Protein AF-A0A929QU80-F1 (afdb_monomer)

Solvent-accessible surface area (backbone atoms only — not comparable to full-atom values): 7465 Å² total; per-residue (Å²): 108,74,66,62,62,26,61,39,68,36,79,44,78,46,75,40,58,50,96,89,65,49,77,76,46,76,48,79,44,72,73,42,51,52,37,76,62,44,70,45,75,68,34,38,50,48,52,51,48,55,52,48,42,39,51,47,20,51,74,72,36,37,76,87,54,42,46,44,62,89,87,29,59,58,17,61,41,71,70,64,92,54,76,85,54,51,44,80,41,74,70,71,48,77,40,57,42,66,39,83,41,72,28,68,73,51,57,50,54,54,52,53,52,53,54,53,51,56,50,52,60,52,56,63,66,73,76,116

Organism: Abiotrophia defectiva (NCBI:txid46125)

pLDDT: mean 85.69, std 11.34, range [44.47, 97.25]

Secondary structure (DSSP, 8-state):
-HHHHHSS-EEEEEEEE-TTS-EEEEEEEEEE--GGGGSSHHHHHHHHHHHHHHHHHHHHT-GGGS--TTT-SEEEEES-SSTTSEEE-TTS-EEE-EEEEE-HHHHHHHHHHHHHHHHHHHHHHT--

Mean predicted aligned error: 6.87 Å

Structure (mmCIF, N/CA/C/O backbone):
data_AF-A0A929QU80-F1
#
_entry.id   AF-A0A929QU80-F1
#
loop_
_atom_site.group_PDB
_atom_site.id
_atom_site.type_symbol
_atom_site.label_atom_id
_atom_site.label_alt_id
_atom_site.label_comp_id
_atom_site.label_asym_id
_atom_site.label_entity_id
_atom_site.label_seq_id
_atom_site.pdbx_PDB_ins_code
_atom_site.Cartn_x
_atom_site.Cartn_y
_atom_site.Cartn_z
_atom_site.occupancy
_atom_site.B_iso_or_equiv
_atom_site.auth_seq_id
_atom_site.auth_comp_id
_atom_site.auth_asym_id
_atom_site.auth_atom_id
_atom_site.pdbx_PDB_model_num
ATOM 1 N N . THR A 1 1 ? 3.295 12.313 -5.618 1.00 75.00 1 THR A N 1
ATOM 2 C CA . THR A 1 1 ? 4.415 11.503 -5.096 1.00 75.00 1 THR A CA 1
ATOM 3 C C . THR A 1 1 ? 3.869 10.547 -4.053 1.00 75.00 1 THR A C 1
ATOM 5 O O . THR A 1 1 ? 2.758 10.783 -3.584 1.00 75.00 1 THR A O 1
ATOM 8 N N . LEU A 1 2 ? 4.599 9.479 -3.714 1.00 85.31 2 LEU A N 1
ATOM 9 C CA . LEU A 1 2 ? 4.180 8.503 -2.696 1.00 85.31 2 LEU A CA 1
ATOM 10 C C . LEU A 1 2 ? 3.836 9.191 -1.362 1.00 85.31 2 LEU A C 1
ATOM 12 O O . LEU A 1 2 ? 2.742 8.993 -0.847 1.00 85.31 2 LEU A O 1
ATOM 16 N N . LYS A 1 3 ? 4.692 10.113 -0.904 1.00 84.62 3 LYS A N 1
ATOM 17 C CA . LYS A 1 3 ? 4.473 10.934 0.297 1.00 84.62 3 LYS A CA 1
ATOM 18 C C . LYS A 1 3 ? 3.117 11.656 0.321 1.00 84.62 3 LYS A C 1
ATOM 20 O O . LYS A 1 3 ? 2.332 11.454 1.238 1.00 84.62 3 LYS A O 1
ATOM 25 N N . LYS A 1 4 ? 2.767 12.381 -0.750 1.00 86.69 4 LYS A N 1
ATOM 26 C CA . LYS A 1 4 ? 1.466 13.076 -0.854 1.00 86.69 4 LYS A CA 1
ATOM 27 C C . LYS A 1 4 ? 0.258 12.135 -0.750 1.00 86.69 4 LYS A C 1
ATOM 29 O O . LYS A 1 4 ? -0.818 12.566 -0.360 1.00 86.69 4 LYS A O 1
ATOM 34 N N . MET A 1 5 ? 0.406 10.867 -1.141 1.00 89.25 5 MET A N 1
ATOM 35 C CA . MET A 1 5 ? -0.672 9.879 -1.009 1.00 89.25 5 MET A CA 1
ATOM 36 C C . MET A 1 5 ? -0.811 9.362 0.426 1.00 89.25 5 MET A C 1
ATOM 38 O O . MET A 1 5 ? -1.920 9.003 0.817 1.00 89.25 5 MET A O 1
ATOM 42 N N . LEU A 1 6 ? 0.280 9.328 1.197 1.00 89.31 6 LEU A N 1
ATOM 43 C CA . LEU A 1 6 ? 0.266 8.963 2.616 1.00 89.31 6 LEU A CA 1
ATOM 44 C C . LEU A 1 6 ? -0.330 10.080 3.480 1.00 89.31 6 LEU A C 1
ATOM 46 O O . LEU A 1 6 ? -1.034 9.789 4.438 1.00 89.31 6 LEU A O 1
ATOM 50 N N . GLU A 1 7 ? -0.106 11.338 3.101 1.00 89.12 7 GLU A N 1
ATOM 51 C CA . GLU A 1 7 ? -0.655 12.530 3.768 1.00 89.12 7 GLU A CA 1
ATOM 52 C C . GLU A 1 7 ? -2.137 12.782 3.456 1.00 89.12 7 GLU A C 1
ATOM 54 O O . GLU A 1 7 ? -2.770 13.611 4.101 1.00 89.12 7 GLU A O 1
ATOM 59 N N . LYS A 1 8 ? -2.697 12.097 2.453 1.00 91.38 8 LYS A N 1
ATOM 60 C CA . LYS A 1 8 ? -4.100 12.260 2.079 1.00 91.38 8 LYS A CA 1
ATOM 61 C C . LYS A 1 8 ? -5.016 11.685 3.160 1.00 91.38 8 LYS A C 1
ATOM 63 O O . LYS A 1 8 ? -4.760 10.603 3.680 1.00 91.38 8 LYS A O 1
ATOM 68 N N . ASP A 1 9 ? -6.131 12.365 3.384 1.00 92.25 9 ASP A N 1
ATOM 69 C CA . ASP A 1 9 ? -7.198 11.897 4.257 1.00 92.25 9 ASP A CA 1
ATOM 70 C C . ASP A 1 9 ? -8.081 10.834 3.590 1.00 92.25 9 ASP A C 1
ATOM 72 O O . ASP A 1 9 ? -8.504 10.945 2.429 1.00 92.25 9 ASP A O 1
ATOM 76 N N . TYR A 1 10 ? -8.378 9.796 4.364 1.00 90.56 10 TYR A N 1
ATOM 77 C CA . TYR A 1 10 ? -9.212 8.664 4.005 1.00 90.56 10 TYR A CA 1
ATOM 78 C C . TYR A 1 10 ? -10.304 8.466 5.055 1.00 90.56 10 TYR A C 1
ATOM 80 O O . TYR A 1 10 ? -10.082 8.568 6.258 1.00 90.56 10 TYR A O 1
ATOM 88 N N . ASN A 1 11 ? -11.488 8.108 4.575 1.00 91.81 11 ASN A N 1
ATOM 89 C CA . ASN A 1 11 ? -12.587 7.657 5.415 1.00 91.81 11 ASN A CA 1
ATOM 90 C C . ASN A 1 11 ? -12.441 6.153 5.644 1.00 91.81 11 ASN A C 1
ATOM 92 O O . ASN A 1 11 ? -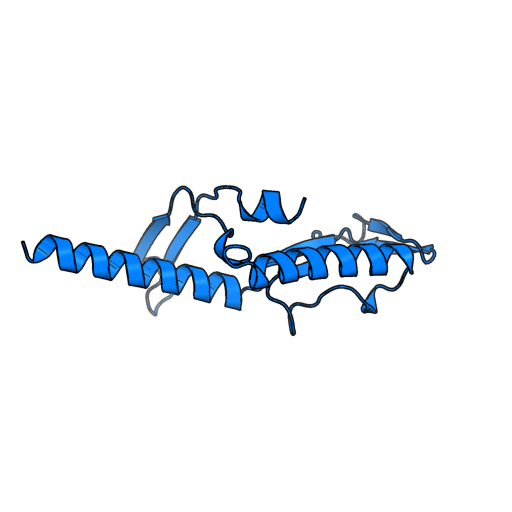12.507 5.379 4.684 1.00 91.81 11 ASN A O 1
ATOM 96 N N . ILE A 1 12 ? -12.243 5.739 6.895 1.00 90.75 12 ILE A N 1
ATOM 97 C CA . ILE A 1 12 ? -12.099 4.326 7.257 1.00 90.75 12 ILE A CA 1
ATOM 98 C C . ILE A 1 12 ? -13.367 3.839 7.954 1.00 90.75 12 ILE A C 1
ATOM 100 O O . ILE A 1 12 ? -13.865 4.459 8.893 1.00 90.75 12 ILE A O 1
ATOM 104 N N . TYR A 1 13 ? -13.861 2.689 7.499 1.00 91.94 13 TYR A N 1
ATOM 105 C CA . TYR A 1 13 ? -14.978 1.971 8.101 1.00 91.94 13 TYR A CA 1
ATOM 106 C C . TYR A 1 13 ? -14.455 0.661 8.682 1.00 91.94 13 TYR A C 1
ATOM 108 O O . TYR A 1 13 ? -13.931 -0.183 7.951 1.00 91.94 13 TYR A O 1
ATOM 116 N N . LEU A 1 14 ? -14.578 0.497 9.995 1.00 91.19 14 LEU A N 1
ATOM 117 C CA . LEU A 1 14 ? -14.175 -0.714 10.698 1.00 91.19 14 LEU A CA 1
ATOM 118 C C . LEU A 1 14 ? -15.413 -1.517 11.064 1.00 91.19 14 LEU A C 1
ATOM 120 O O . LEU A 1 14 ? -16.223 -1.079 11.876 1.00 91.19 14 LEU A O 1
ATOM 124 N N . PHE A 1 15 ? -15.528 -2.701 10.476 1.00 92.56 15 PHE A N 1
ATOM 125 C CA . PHE A 1 15 ? -16.568 -3.668 10.793 1.00 92.56 15 PHE A CA 1
ATOM 126 C C . PHE A 1 15 ? -16.051 -4.583 11.898 1.00 92.56 15 PHE A C 1
ATOM 128 O O . PHE A 1 15 ? -15.073 -5.307 11.702 1.00 92.56 15 PHE A O 1
ATOM 135 N N . ILE A 1 16 ? -16.687 -4.532 13.061 1.00 89.12 16 ILE A N 1
ATOM 136 C CA . ILE A 1 16 ? -16.385 -5.416 14.181 1.00 89.12 16 ILE A CA 1
ATOM 137 C C . ILE A 1 16 ? -17.362 -6.579 14.109 1.00 89.12 16 ILE A C 1
ATOM 139 O O . ILE A 1 16 ? -18.578 -6.389 14.075 1.00 89.12 16 ILE A O 1
ATOM 143 N N . LEU A 1 17 ? -16.800 -7.781 14.054 1.00 93.38 17 LEU A N 1
ATOM 144 C CA . LEU A 1 17 ? -17.530 -9.027 13.876 1.00 93.38 17 LEU A CA 1
ATOM 145 C C . LEU A 1 17 ? -17.565 -9.781 15.213 1.00 93.38 17 LEU A C 1
ATOM 147 O O . LEU A 1 17 ? -16.574 -9.772 15.950 1.00 93.38 17 LEU A O 1
ATOM 151 N N . ASN A 1 18 ? -18.681 -10.436 15.536 1.00 93.69 18 ASN A N 1
ATOM 152 C CA . ASN A 1 18 ? -18.720 -11.412 16.629 1.00 93.69 18 ASN A CA 1
ATOM 153 C C . ASN A 1 18 ? -18.009 -12.721 16.220 1.00 93.69 18 ASN A C 1
ATOM 155 O O . ASN A 1 18 ? -17.441 -12.840 15.133 1.00 93.69 18 ASN A O 1
ATOM 159 N N . LYS A 1 19 ? -18.038 -13.729 17.102 1.00 94.81 19 LYS A N 1
ATOM 160 C CA . LYS A 1 19 ? -17.443 -15.049 16.827 1.00 94.81 19 LYS A CA 1
ATOM 161 C C . LYS A 1 19 ? -18.129 -15.799 15.680 1.00 94.81 19 LYS A C 1
ATOM 163 O O . LYS A 1 19 ? -17.475 -16.620 15.045 1.00 94.81 19 LYS A O 1
ATOM 168 N N . ASP A 1 20 ? -19.400 -15.504 15.431 1.00 95.81 20 ASP A N 1
ATOM 169 C CA . ASP A 1 20 ? -20.217 -16.124 14.386 1.00 95.81 20 ASP A CA 1
ATOM 170 C C . ASP A 1 20 ? -20.029 -15.439 13.017 1.00 95.81 20 ASP A C 1
ATOM 172 O O . ASP A 1 20 ? -20.478 -15.952 11.995 1.00 95.81 20 ASP A O 1
ATOM 176 N N . GLY A 1 21 ? -19.297 -14.318 12.974 1.00 94.25 21 GLY A N 1
ATOM 177 C CA . GLY A 1 21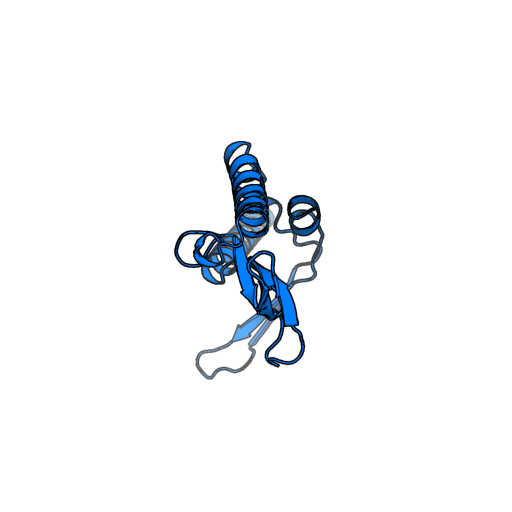 ? -19.036 -13.547 11.759 1.00 94.25 21 GLY A CA 1
ATOM 178 C C . GLY A 1 21 ? -20.097 -12.490 11.448 1.00 94.25 21 GLY A C 1
ATOM 179 O O . GLY A 1 21 ? -20.034 -11.878 10.382 1.00 94.25 21 GLY A O 1
ATOM 180 N N . ASP A 1 22 ? -21.036 -12.233 12.358 1.00 96.25 22 ASP A N 1
ATOM 181 C CA . ASP A 1 22 ? -22.010 -11.156 12.206 1.00 96.25 22 ASP A CA 1
ATOM 182 C C . ASP A 1 22 ? -21.395 -9.814 12.593 1.00 96.25 22 ASP A C 1
ATOM 184 O O . ASP A 1 22 ? -20.676 -9.700 13.590 1.00 96.25 22 ASP A O 1
ATOM 188 N N . VAL A 1 23 ? -21.717 -8.770 11.828 1.00 95.88 23 VAL A N 1
ATOM 189 C CA . VAL A 1 23 ? -21.325 -7.396 12.158 1.00 95.88 23 VAL A CA 1
ATOM 190 C C . VAL A 1 23 ? -22.112 -6.941 13.383 1.00 95.88 23 VAL A C 1
ATOM 192 O O . VAL A 1 23 ? -23.332 -6.801 13.324 1.00 95.88 23 VAL A O 1
ATOM 195 N N . VAL A 1 24 ? -21.407 -6.671 14.478 1.00 96.12 24 VAL A N 1
ATOM 196 C CA . VAL A 1 24 ? -22.002 -6.173 15.729 1.00 96.12 24 VAL A CA 1
ATOM 197 C C . VAL A 1 24 ? -21.807 -4.677 15.927 1.00 96.12 24 VAL A C 1
ATOM 199 O O . VAL A 1 24 ? -22.590 -4.043 16.626 1.00 96.12 24 VAL A O 1
ATOM 202 N N . GLU A 1 25 ? -20.781 -4.098 15.307 1.00 94.06 25 GLU A N 1
ATOM 203 C CA . GLU A 1 25 ? -20.492 -2.670 15.400 1.00 94.06 25 GLU A CA 1
ATOM 204 C C . GLU A 1 25 ? -19.790 -2.202 14.118 1.00 94.06 25 GLU A C 1
ATOM 206 O O . GLU A 1 25 ? -18.973 -2.924 13.540 1.00 94.06 25 GLU A O 1
ATOM 211 N N . ILE A 1 26 ? -20.097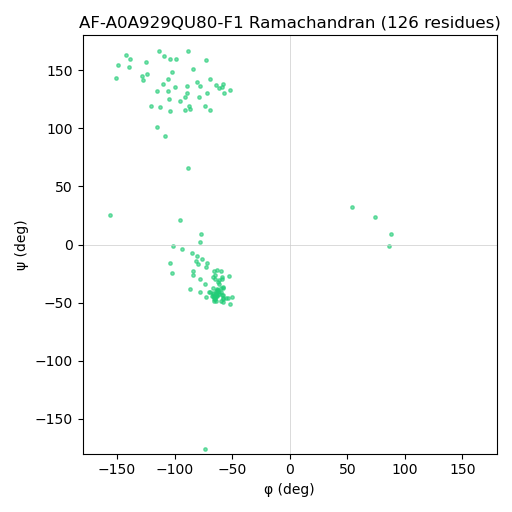 -0.981 13.677 1.00 93.31 26 ILE A N 1
ATOM 212 C CA . ILE A 1 26 ? -19.361 -0.296 12.612 1.00 93.31 26 ILE A CA 1
ATOM 213 C C . ILE A 1 26 ? -18.808 0.999 13.194 1.00 93.31 26 ILE A C 1
ATOM 215 O O . ILE A 1 26 ? -19.574 1.866 13.611 1.00 93.31 26 ILE A O 1
ATOM 219 N N . ARG A 1 27 ? -17.481 1.149 13.191 1.00 91.56 27 ARG A N 1
ATOM 220 C CA . ARG A 1 27 ? -16.820 2.405 13.568 1.00 91.56 27 ARG A CA 1
ATOM 221 C C . ARG A 1 27 ? -16.430 3.185 12.329 1.00 91.56 27 ARG A C 1
ATOM 223 O O . ARG A 1 27 ? -15.872 2.624 11.386 1.00 91.56 27 ARG A O 1
ATOM 230 N N . PHE A 1 28 ? -16.694 4.483 12.364 1.00 91.69 28 PHE A N 1
ATOM 231 C CA . PHE A 1 28 ? -16.261 5.421 11.341 1.00 91.69 28 PHE A CA 1
ATOM 232 C C . PHE A 1 28 ? -15.094 6.253 11.871 1.00 91.69 28 PHE A C 1
ATOM 234 O O . PHE A 1 28 ? -15.208 6.871 12.927 1.00 91.69 28 PHE A O 1
ATOM 241 N N . ILE A 1 29 ? -13.985 6.257 11.133 1.00 89.44 29 ILE A N 1
ATOM 242 C CA . ILE A 1 29 ? -12.819 7.094 11.409 1.00 89.44 29 ILE A CA 1
ATOM 243 C C . ILE A 1 29 ? -12.674 8.071 10.232 1.00 89.44 29 ILE A C 1
ATOM 245 O O . ILE A 1 29 ? -12.217 7.656 9.158 1.00 89.44 29 ILE A O 1
ATOM 249 N N . PRO A 1 30 ? -13.116 9.332 10.389 1.00 90.44 30 PRO A N 1
ATOM 250 C CA . PRO A 1 30 ? -12.897 10.364 9.384 1.00 90.44 30 PRO A CA 1
ATOM 251 C C . PRO A 1 30 ? -11.432 10.804 9.369 1.00 90.44 30 PRO A C 1
ATOM 253 O O . PRO A 1 30 ? -10.722 10.647 10.362 1.00 90.44 30 PRO A O 1
ATOM 256 N N . GLU A 1 31 ? -11.013 11.396 8.249 1.00 90.00 31 GLU A N 1
ATOM 257 C CA . GLU A 1 31 ? -9.738 12.125 8.135 1.00 90.00 31 GLU A CA 1
ATOM 258 C C . GLU A 1 31 ? -8.504 11.307 8.560 1.00 90.00 31 GLU A C 1
ATOM 260 O O . GLU A 1 31 ? -7.517 11.819 9.086 1.00 90.00 31 GLU A O 1
ATOM 265 N N . PHE A 1 32 ? -8.554 9.994 8.335 1.00 88.56 32 PHE A N 1
ATOM 266 C CA . PHE A 1 32 ? -7.443 9.110 8.638 1.00 88.56 32 PHE A CA 1
ATOM 267 C C . PHE A 1 32 ? -6.393 9.210 7.537 1.00 88.56 32 PHE A C 1
ATOM 269 O O . PHE A 1 32 ? -6.697 8.981 6.369 1.00 88.56 32 PHE A O 1
ATOM 276 N N . ASN A 1 33 ? -5.140 9.463 7.892 1.00 88.00 33 ASN A N 1
ATOM 277 C CA . ASN A 1 33 ? -4.029 9.468 6.946 1.00 88.00 33 ASN A CA 1
ATOM 278 C C . ASN A 1 33 ? -2.922 8.513 7.402 1.00 88.00 33 ASN A C 1
ATOM 280 O O . ASN A 1 33 ? -2.799 8.153 8.571 1.00 88.00 33 ASN A O 1
ATOM 284 N N . PHE A 1 34 ? -2.108 8.079 6.445 1.00 86.56 34 PHE A N 1
ATOM 285 C CA . PHE A 1 34 ? -0.983 7.170 6.672 1.00 86.56 34 PHE A CA 1
ATOM 286 C C . PHE A 1 34 ? 0.331 7.933 6.851 1.00 86.56 34 PHE A C 1
ATOM 288 O O . PHE A 1 34 ? 1.404 7.353 6.678 1.00 86.56 34 PHE A O 1
ATOM 295 N N . LYS A 1 35 ? 0.258 9.223 7.208 1.00 81.06 35 LYS A N 1
ATOM 296 C CA . LYS A 1 35 ? 1.434 10.072 7.415 1.00 81.06 35 LYS A CA 1
ATOM 297 C C . LYS A 1 35 ? 2.353 9.525 8.506 1.00 81.06 35 LYS A C 1
ATOM 299 O O . LYS A 1 35 ? 3.537 9.794 8.446 1.00 81.06 35 LYS A O 1
ATOM 304 N N . ILE A 1 36 ? 1.834 8.707 9.429 1.00 69.75 36 ILE A N 1
ATOM 305 C CA . ILE A 1 36 ? 2.619 7.986 10.443 1.00 69.75 36 ILE A CA 1
ATOM 306 C C . ILE A 1 36 ? 3.772 7.169 9.847 1.00 69.75 36 ILE A C 1
ATOM 308 O O . ILE A 1 36 ? 4.789 6.991 10.498 1.00 69.75 36 ILE A O 1
ATOM 312 N N . LEU A 1 37 ? 3.657 6.725 8.591 1.00 72.19 37 LEU A N 1
ATOM 313 C CA . LEU A 1 37 ? 4.749 6.079 7.856 1.00 72.19 37 LEU A CA 1
ATOM 314 C C . LEU A 1 37 ? 5.804 7.078 7.332 1.00 72.19 37 LEU A C 1
ATOM 316 O O . LEU A 1 37 ? 6.643 6.687 6.536 1.00 72.19 37 LEU A O 1
ATOM 320 N N . GLY A 1 38 ? 5.741 8.346 7.737 1.00 63.56 38 GLY A N 1
ATOM 321 C CA . GLY A 1 38 ? 6.636 9.456 7.394 1.00 63.56 38 GLY A CA 1
ATOM 322 C C . GLY A 1 38 ? 6.615 10.569 8.457 1.00 63.56 38 GLY A C 1
ATOM 323 O O . GLY A 1 38 ? 6.831 11.735 8.139 1.00 63.56 38 GLY A O 1
ATOM 324 N N . GLU A 1 39 ? 6.273 10.246 9.713 1.00 68.62 39 GLU A N 1
ATOM 325 C CA . GLU A 1 39 ? 6.175 11.229 10.809 1.00 68.62 39 GLU A CA 1
ATOM 326 C C . GLU A 1 39 ? 7.531 11.515 11.465 1.00 68.62 39 GLU A C 1
ATOM 328 O O . GLU A 1 39 ? 7.742 12.607 12.000 1.00 68.62 39 GLU A O 1
ATOM 333 N N . SER A 1 40 ? 8.458 10.554 11.408 1.00 73.06 40 SER A N 1
ATOM 334 C CA . SER A 1 40 ? 9.851 10.744 11.807 1.00 73.06 40 SER A CA 1
ATOM 335 C C . SER A 1 40 ? 10.749 10.992 10.593 1.00 73.06 40 SER A C 1
ATOM 337 O O . SER A 1 40 ? 10.407 10.651 9.460 1.00 73.06 40 SER A O 1
ATOM 339 N N . LYS A 1 41 ? 11.931 11.579 10.825 1.00 75.62 41 LYS A N 1
ATOM 340 C CA . LYS A 1 41 ? 12.936 11.745 9.761 1.00 75.62 41 LYS A CA 1
ATOM 341 C C . LYS A 1 41 ? 13.377 10.392 9.210 1.00 75.62 41 LYS A C 1
ATOM 343 O O . LYS A 1 41 ? 13.6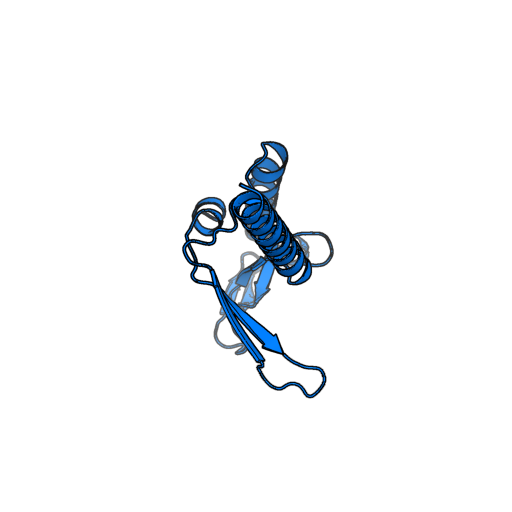78 10.279 8.024 1.00 75.62 41 LYS A O 1
ATOM 348 N N . GLU A 1 42 ? 13.422 9.389 10.075 1.00 77.50 42 GLU A N 1
ATOM 349 C CA . GLU A 1 42 ? 13.742 8.012 9.740 1.00 77.50 42 GLU A CA 1
ATOM 350 C C . GLU A 1 42 ? 12.676 7.419 8.808 1.00 77.50 42 GLU A C 1
ATOM 352 O O . GLU A 1 42 ? 13.024 6.889 7.755 1.00 77.50 42 GLU A O 1
ATOM 357 N N . ASP A 1 43 ? 11.392 7.576 9.133 1.00 76.69 43 ASP A N 1
ATOM 358 C CA . ASP A 1 43 ? 10.287 7.064 8.312 1.00 76.69 43 ASP A CA 1
ATOM 359 C C . ASP A 1 43 ? 10.200 7.781 6.955 1.00 76.69 43 ASP A C 1
ATOM 361 O O . ASP A 1 43 ? 10.043 7.147 5.911 1.00 76.69 43 ASP A O 1
ATOM 365 N N . ASP A 1 44 ? 10.375 9.106 6.943 1.00 78.38 44 ASP A N 1
ATOM 366 C CA . ASP A 1 44 ? 10.425 9.901 5.712 1.00 78.38 44 ASP A CA 1
ATOM 367 C C . ASP A 1 44 ? 11.547 9.419 4.779 1.00 78.38 44 ASP A C 1
ATOM 369 O O . ASP A 1 44 ? 11.331 9.240 3.575 1.00 78.38 44 ASP A O 1
ATOM 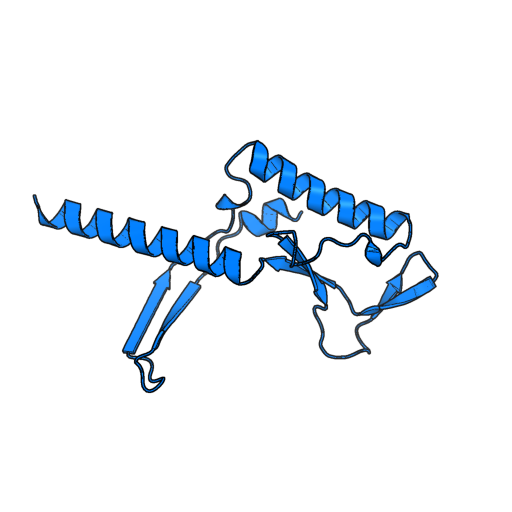373 N N . SER A 1 45 ? 12.726 9.148 5.350 1.00 82.56 45 SER A N 1
ATOM 374 C CA . SER A 1 45 ? 13.873 8.612 4.610 1.00 82.56 45 SER A CA 1
ATOM 375 C C . SER A 1 45 ? 13.563 7.229 4.033 1.00 82.56 45 SER A C 1
ATOM 377 O O . SER A 1 45 ? 13.912 6.956 2.889 1.00 82.56 45 SER A O 1
ATOM 379 N N . GLN A 1 46 ? 12.849 6.374 4.774 1.00 85.62 46 GLN A N 1
ATOM 380 C CA . GLN A 1 46 ? 12.435 5.054 4.286 1.00 85.62 46 GLN A CA 1
ATOM 381 C C . GLN A 1 46 ? 11.426 5.145 3.134 1.00 85.62 46 GLN A C 1
ATOM 383 O O . GLN A 1 46 ? 11.535 4.408 2.154 1.00 85.62 46 GLN A O 1
ATOM 388 N N . VAL A 1 47 ? 10.439 6.044 3.209 1.00 89.62 47 VAL A N 1
ATOM 389 C CA . VAL A 1 47 ? 9.467 6.242 2.117 1.00 89.62 47 VAL A CA 1
ATOM 390 C C . VAL A 1 47 ? 10.163 6.731 0.849 1.00 89.62 47 VAL A C 1
ATOM 392 O O . VAL A 1 47 ? 9.829 6.279 -0.252 1.00 89.62 47 VAL A O 1
ATOM 395 N N . GLU A 1 48 ? 11.122 7.645 0.992 1.00 89.62 48 GLU A N 1
ATOM 396 C CA . GLU A 1 48 ? 11.935 8.136 -0.117 1.00 89.62 48 GLU A CA 1
ATOM 397 C C . GLU A 1 48 ? 12.831 7.033 -0.696 1.00 89.62 48 GLU A C 1
ATOM 399 O O . GLU A 1 48 ? 12.840 6.836 -1.912 1.00 89.62 48 GLU A O 1
ATOM 404 N N . GLU A 1 49 ? 13.496 6.247 0.153 1.00 90.75 49 GLU A N 1
ATOM 405 C CA . GLU A 1 49 ? 14.309 5.100 -0.259 1.00 90.75 49 GLU A CA 1
ATOM 406 C C . GLU A 1 49 ? 13.482 4.080 -1.055 1.00 90.75 49 GLU A C 1
ATOM 408 O O . GLU A 1 49 ? 13.885 3.663 -2.140 1.00 90.75 49 GLU A O 1
ATOM 413 N N . LEU A 1 50 ? 12.286 3.719 -0.580 1.00 92.75 50 LEU A N 1
ATOM 414 C CA . LEU A 1 50 ? 11.395 2.778 -1.268 1.00 92.75 50 LEU A CA 1
ATOM 415 C C . LEU A 1 50 ? 10.927 3.302 -2.628 1.00 92.75 50 LEU A C 1
ATOM 417 O O . LEU A 1 50 ? 10.794 2.535 -3.591 1.00 92.75 50 LEU A O 1
ATOM 421 N N . TYR A 1 51 ? 10.662 4.606 -2.715 1.00 93.25 51 TYR A N 1
ATOM 422 C CA . TYR A 1 51 ? 10.315 5.248 -3.974 1.00 93.25 51 TYR A CA 1
ATOM 423 C C . TYR A 1 51 ? 11.496 5.216 -4.949 1.00 93.25 51 TYR A C 1
ATOM 425 O O . TYR A 1 51 ? 11.322 4.770 -6.084 1.00 93.25 51 TYR A O 1
ATOM 433 N N . ASN A 1 52 ? 12.689 5.611 -4.502 1.00 94.44 52 ASN A N 1
ATOM 434 C CA . ASN A 1 52 ? 13.896 5.635 -5.326 1.00 94.44 52 ASN A CA 1
ATOM 435 C C . ASN A 1 52 ? 14.290 4.228 -5.785 1.00 94.44 52 ASN A C 1
ATOM 437 O O . ASN A 1 52 ? 14.454 4.016 -6.978 1.00 94.44 52 ASN A O 1
ATOM 441 N N . LYS A 1 53 ? 14.260 3.229 -4.896 1.00 95.00 53 LYS A N 1
ATOM 442 C CA . LYS A 1 53 ? 14.484 1.820 -5.253 1.00 95.00 53 LYS A CA 1
ATOM 443 C C . LYS A 1 53 ? 13.501 1.318 -6.311 1.00 95.00 53 LYS A C 1
ATOM 445 O O . LYS A 1 53 ? 13.858 0.527 -7.179 1.00 95.00 53 LYS A O 1
ATOM 450 N N . THR A 1 54 ? 12.249 1.776 -6.251 1.00 95.25 54 THR A N 1
ATOM 451 C CA . THR A 1 54 ? 11.274 1.473 -7.304 1.00 95.25 54 THR A CA 1
ATOM 452 C C . THR A 1 54 ? 11.691 2.130 -8.617 1.00 95.25 54 THR A C 1
ATOM 454 O O . THR A 1 54 ? 11.679 1.456 -9.636 1.00 95.25 54 THR A O 1
ATOM 457 N N . VAL A 1 55 ? 12.074 3.409 -8.614 1.00 95.62 55 VAL A N 1
ATOM 458 C CA . VAL A 1 55 ? 12.561 4.107 -9.818 1.00 95.62 55 VAL A CA 1
ATOM 459 C C . VAL A 1 55 ? 13.782 3.400 -10.412 1.00 95.62 55 VAL A C 1
ATOM 461 O O . VAL A 1 55 ? 13.786 3.138 -11.611 1.00 95.62 55 VAL A O 1
ATOM 464 N N . ASP A 1 56 ? 14.754 3.014 -9.589 1.00 97.25 56 ASP A N 1
ATOM 465 C CA . ASP A 1 56 ? 15.963 2.314 -10.027 1.00 97.25 56 ASP A CA 1
ATOM 466 C C . ASP A 1 56 ? 15.627 0.963 -10.665 1.00 97.25 56 ASP A C 1
ATOM 468 O O . ASP A 1 56 ? 16.109 0.664 -11.752 1.00 97.25 56 ASP A O 1
ATOM 472 N N . ALA A 1 57 ? 14.697 0.195 -10.086 1.00 96.31 57 ALA A N 1
ATOM 473 C CA . ALA A 1 57 ? 14.205 -1.043 -10.693 1.00 96.31 57 ALA A CA 1
ATOM 474 C C . ALA A 1 57 ? 13.605 -0.816 -12.096 1.00 96.31 57 ALA A C 1
ATOM 476 O O . ALA A 1 57 ? 13.782 -1.640 -12.994 1.00 96.31 57 ALA A O 1
ATOM 477 N N . PHE A 1 58 ? 12.907 0.309 -12.311 1.00 95.06 58 PHE A N 1
ATOM 478 C CA . PHE A 1 58 ? 12.432 0.698 -13.643 1.00 95.06 58 PHE A CA 1
ATOM 479 C C . PHE A 1 58 ? 13.584 1.094 -14.568 1.00 95.06 58 PHE A C 1
ATOM 481 O O . PHE A 1 58 ? 13.545 0.732 -15.738 1.00 95.06 58 PHE A O 1
ATOM 488 N N . ILE A 1 59 ? 14.585 1.830 -14.088 1.00 96.62 59 ILE A N 1
ATOM 489 C CA . ILE A 1 59 ? 15.727 2.262 -14.905 1.00 96.62 59 ILE A CA 1
ATOM 490 C C . ILE A 1 59 ? 16.573 1.060 -15.337 1.00 96.62 59 ILE A C 1
ATOM 492 O O . ILE A 1 59 ? 16.934 0.963 -16.508 1.00 96.62 59 ILE A O 1
ATOM 496 N N . GLU A 1 60 ? 16.850 0.134 -14.422 1.00 97.12 60 GLU A N 1
ATOM 497 C CA . GLU A 1 60 ? 17.670 -1.051 -14.690 1.00 97.12 60 GLU A CA 1
ATOM 498 C C . GLU A 1 60 ? 16.894 -2.166 -15.406 1.00 97.12 60 GLU A C 1
ATOM 500 O O . GLU A 1 60 ? 17.494 -3.059 -15.997 1.00 97.12 60 GLU A O 1
ATOM 505 N N . GLY A 1 61 ? 15.558 -2.110 -15.408 1.00 96.56 61 GLY A N 1
ATOM 506 C CA . GLY A 1 61 ? 14.724 -3.162 -15.990 1.00 96.56 61 GLY A CA 1
ATOM 507 C C . GLY A 1 61 ? 14.671 -4.436 -15.141 1.00 96.56 61 GLY A C 1
ATOM 508 O O . GLY A 1 61 ? 14.336 -5.502 -15.655 1.00 96.56 61 GLY A O 1
ATOM 509 N N . GLU A 1 62 ? 14.934 -4.328 -13.838 1.00 96.62 62 GLU A N 1
ATOM 510 C CA . GLU A 1 62 ? 15.046 -5.454 -12.910 1.00 96.62 62 GLU A CA 1
ATOM 511 C C . GLU A 1 62 ? 13.849 -5.526 -11.953 1.00 96.62 62 GLU A C 1
ATOM 513 O O . GLU A 1 62 ? 13.817 -4.934 -10.874 1.00 96.62 62 GLU A O 1
ATOM 518 N N . VAL A 1 63 ? 12.834 -6.313 -12.326 1.00 93.31 63 VAL A N 1
ATOM 519 C CA . VAL A 1 63 ? 11.595 -6.491 -11.536 1.00 93.31 63 VAL A CA 1
ATOM 520 C C . VAL A 1 63 ? 11.874 -7.037 -10.132 1.00 93.31 63 VAL A C 1
ATOM 522 O O . VAL A 1 63 ? 11.129 -6.749 -9.193 1.00 93.31 63 VAL A O 1
ATOM 525 N N . SER A 1 64 ? 12.942 -7.823 -9.982 1.00 93.56 64 SER A N 1
ATOM 526 C CA . SER A 1 64 ? 13.357 -8.422 -8.710 1.00 93.56 64 SER A CA 1
ATOM 527 C C . SER A 1 64 ? 13.743 -7.380 -7.650 1.00 93.56 64 SER A C 1
ATOM 529 O O . SER A 1 64 ? 13.660 -7.664 -6.456 1.00 93.56 64 SER A O 1
ATOM 531 N N . MET A 1 65 ? 14.094 -6.158 -8.068 1.00 94.94 65 MET A N 1
ATOM 532 C CA . MET A 1 65 ? 14.460 -5.055 -7.178 1.00 94.94 65 MET A CA 1
ATOM 533 C C . MET A 1 65 ? 13.255 -4.332 -6.574 1.00 94.94 65 MET A C 1
ATOM 535 O O . MET A 1 65 ? 13.426 -3.526 -5.656 1.00 94.94 65 MET A O 1
ATOM 539 N N . PHE A 1 66 ? 12.032 -4.604 -7.041 1.00 95.19 66 PHE A N 1
ATOM 540 C CA . PHE A 1 66 ? 10.850 -3.975 -6.467 1.00 95.19 66 PHE A CA 1
ATOM 541 C C . PHE A 1 66 ? 10.706 -4.278 -4.967 1.00 95.19 66 PHE A C 1
ATOM 543 O O . PHE A 1 66 ? 10.818 -5.437 -4.559 1.00 95.19 66 PHE A O 1
ATOM 550 N N . PRO A 1 67 ? 10.385 -3.269 -4.130 1.00 94.81 67 PRO A N 1
ATOM 551 C CA . PRO A 1 67 ? 10.109 -3.506 -2.720 1.00 94.81 67 PRO A CA 1
ATOM 552 C C . PRO A 1 67 ? 8.971 -4.513 -2.524 1.00 94.81 67 PRO A C 1
ATOM 554 O O . PRO A 1 67 ? 7.894 -4.364 -3.110 1.00 94.81 67 PRO A O 1
ATOM 557 N N . THR A 1 68 ? 9.200 -5.523 -1.683 1.00 92.94 68 THR A N 1
ATOM 558 C CA . THR A 1 68 ? 8.249 -6.611 -1.407 1.00 92.94 68 THR A CA 1
ATOM 559 C C . THR A 1 68 ? 7.574 -6.439 -0.045 1.00 92.94 68 THR A C 1
ATOM 561 O O . THR A 1 68 ? 8.081 -5.741 0.835 1.00 92.94 68 THR A O 1
ATOM 564 N N . SER A 1 69 ? 6.423 -7.089 0.150 1.00 89.62 69 SER A N 1
ATOM 565 C CA . SER A 1 69 ? 5.663 -7.022 1.407 1.00 89.62 69 SER A CA 1
ATOM 566 C C . SER A 1 69 ? 6.309 -7.770 2.574 1.00 89.62 69 SER A C 1
ATOM 568 O O . SER A 1 69 ? 5.870 -7.588 3.707 1.00 89.62 69 SER A O 1
ATOM 570 N N . THR A 1 70 ? 7.278 -8.651 2.302 1.00 86.00 70 THR A N 1
ATOM 571 C CA . THR A 1 70 ? 7.978 -9.433 3.332 1.00 86.00 70 THR A CA 1
ATOM 572 C C . THR A 1 70 ? 8.835 -8.523 4.198 1.00 86.00 70 THR A C 1
ATOM 574 O O . THR A 1 70 ? 8.782 -8.615 5.421 1.00 86.00 70 THR A O 1
ATOM 577 N N . ASP A 1 71 ? 9.552 -7.603 3.555 1.00 81.44 71 ASP A N 1
ATOM 578 C CA . ASP A 1 71 ? 10.566 -6.787 4.221 1.00 81.44 71 ASP A CA 1
ATOM 579 C C . ASP A 1 71 ? 10.090 -5.352 4.476 1.00 81.44 71 ASP A C 1
ATOM 581 O O . ASP A 1 71 ? 10.684 -4.642 5.280 1.00 81.44 71 ASP A O 1
ATOM 585 N N . ASN A 1 72 ? 9.012 -4.911 3.811 1.00 88.44 72 ASN A N 1
ATOM 586 C CA . ASN A 1 72 ? 8.636 -3.498 3.774 1.00 88.44 72 ASN A CA 1
ATOM 587 C C . ASN A 1 72 ? 7.173 -3.239 4.161 1.00 88.44 72 ASN A C 1
ATOM 589 O O . ASN A 1 72 ? 6.242 -3.985 3.823 1.00 88.44 72 ASN A O 1
ATOM 593 N N . ALA A 1 73 ? 6.956 -2.104 4.831 1.00 87.94 73 ALA A N 1
ATOM 594 C CA . ALA A 1 73 ? 5.626 -1.582 5.134 1.00 87.94 73 ALA A CA 1
ATOM 595 C C . ALA A 1 73 ? 4.873 -1.155 3.869 1.00 87.94 73 ALA A C 1
ATOM 597 O O . ALA A 1 73 ? 3.669 -1.392 3.760 1.00 87.94 73 ALA A O 1
ATOM 598 N N . ILE A 1 74 ? 5.591 -0.572 2.907 1.00 92.00 74 ILE A N 1
ATOM 599 C CA . ILE A 1 74 ? 5.084 -0.184 1.593 1.00 92.00 74 ILE A CA 1
ATOM 600 C C . ILE A 1 74 ? 5.803 -1.024 0.541 1.00 92.00 74 ILE A C 1
ATOM 602 O O . ILE A 1 74 ? 7.023 -1.150 0.565 1.00 92.00 74 ILE A O 1
ATOM 606 N N . HIS A 1 75 ? 5.048 -1.604 -0.383 1.00 93.69 75 HIS A N 1
ATOM 607 C CA . HIS A 1 75 ? 5.584 -2.508 -1.393 1.00 93.69 75 HIS A CA 1
ATOM 608 C C . HIS A 1 75 ? 4.897 -2.323 -2.743 1.00 93.69 75 HIS A C 1
ATOM 610 O O . HIS A 1 75 ? 3.805 -1.758 -2.834 1.00 93.69 75 HIS A O 1
ATOM 616 N N . ILE A 1 76 ? 5.523 -2.835 -3.798 1.00 94.44 76 ILE A N 1
ATOM 617 C CA . ILE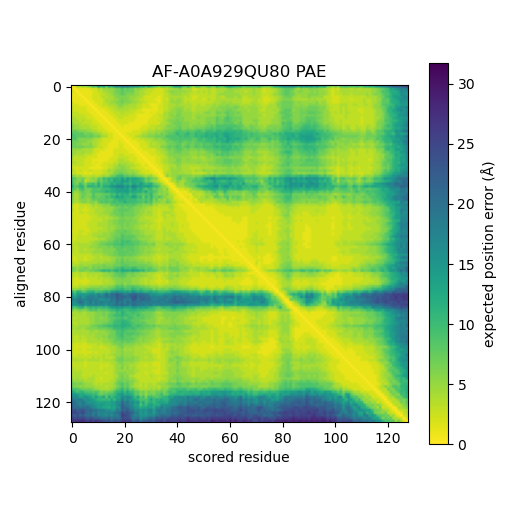 A 1 76 ? 4.965 -2.835 -5.147 1.00 94.44 76 ILE A CA 1
ATOM 618 C C . ILE A 1 76 ? 4.181 -4.125 -5.374 1.00 94.44 76 ILE A C 1
ATOM 620 O O . ILE A 1 76 ? 4.681 -5.233 -5.199 1.00 94.44 76 ILE A O 1
ATOM 624 N N . SER A 1 77 ? 2.930 -3.988 -5.801 1.00 91.69 77 SER A N 1
ATOM 625 C CA . SER A 1 77 ? 2.055 -5.120 -6.107 1.00 91.69 77 SER A CA 1
ATOM 626 C C . SER A 1 77 ? 1.251 -4.860 -7.376 1.00 91.69 77 SER A C 1
ATOM 628 O O . SER A 1 77 ? 1.102 -3.716 -7.809 1.00 91.69 77 SER A O 1
ATOM 630 N N . THR A 1 78 ? 0.735 -5.913 -8.006 1.00 89.00 78 THR A N 1
ATOM 631 C CA . THR A 1 78 ? -0.164 -5.777 -9.156 1.00 89.00 78 THR A CA 1
ATOM 632 C C . THR A 1 78 ? -1.459 -5.081 -8.737 1.00 89.00 78 THR A C 1
ATOM 634 O O . THR A 1 78 ? -2.024 -5.335 -7.670 1.00 89.00 78 THR A O 1
ATOM 637 N N . LYS A 1 79 ? -1.931 -4.144 -9.563 1.00 78.88 79 LYS A N 1
ATOM 638 C CA . LYS A 1 79 ? -3.208 -3.453 -9.338 1.00 78.88 79 LYS A CA 1
ATOM 639 C C . LYS A 1 79 ? -4.381 -4.238 -9.930 1.00 78.88 79 LYS A C 1
ATOM 641 O O . LYS A 1 79 ? -5.443 -4.280 -9.318 1.00 78.88 79 LYS A O 1
ATOM 646 N N . ALA A 1 80 ? -4.180 -4.848 -11.097 1.00 70.75 80 ALA A N 1
ATOM 647 C CA . ALA A 1 80 ? -5.211 -5.543 -11.858 1.00 70.75 80 ALA A CA 1
ATOM 648 C C . ALA A 1 80 ? -5.117 -7.071 -11.711 1.00 70.75 80 ALA A C 1
ATOM 650 O O . ALA A 1 80 ? -4.027 -7.625 -11.567 1.00 70.75 80 ALA A O 1
ATOM 651 N N . MET A 1 81 ? -6.272 -7.742 -11.775 1.00 61.22 81 MET A N 1
ATOM 652 C CA . MET A 1 81 ? -6.369 -9.208 -11.865 1.00 61.22 81 MET A CA 1
ATOM 653 C C . MET A 1 81 ? -6.242 -9.719 -13.309 1.00 61.22 81 MET A C 1
ATOM 655 O O . MET A 1 81 ? -5.887 -10.877 -13.515 1.00 61.22 81 MET A O 1
ATOM 659 N N . ALA A 1 82 ? -6.534 -8.874 -14.303 1.00 64.12 82 ALA A N 1
ATOM 660 C CA . ALA A 1 82 ? -6.476 -9.230 -15.717 1.00 64.12 82 ALA A CA 1
ATOM 661 C C . ALA A 1 82 ? -5.075 -8.974 -16.290 1.00 64.12 82 ALA A C 1
ATOM 663 O O . ALA A 1 82 ? -4.472 -7.931 -16.032 1.00 64.12 82 ALA A O 1
ATOM 664 N N . LYS A 1 83 ? -4.573 -9.923 -17.090 1.00 62.69 83 LYS A N 1
ATOM 665 C CA . LYS A 1 83 ? -3.265 -9.826 -17.761 1.00 62.69 83 LYS A CA 1
ATOM 666 C C . LYS A 1 83 ? -3.218 -8.704 -18.803 1.00 62.69 83 LYS A C 1
ATOM 668 O O . LYS A 1 83 ? -2.141 -8.208 -19.106 1.00 62.69 83 LYS A O 1
ATOM 673 N N . ASP A 1 84 ? -4.381 -8.303 -19.294 1.00 75.62 84 ASP A N 1
ATOM 674 C CA . ASP A 1 84 ? -4.566 -7.376 -20.407 1.00 75.62 84 ASP A CA 1
ATOM 675 C C . ASP A 1 84 ? -4.237 -5.924 -20.011 1.00 75.62 84 ASP A C 1
ATOM 677 O O . ASP A 1 84 ? -3.952 -5.088 -20.865 1.00 75.62 84 ASP A O 1
ATOM 681 N N . ASP A 1 85 ? -4.220 -5.621 -18.706 1.00 85.06 85 ASP A N 1
ATOM 682 C CA . ASP A 1 85 ? -3.806 -4.322 -18.170 1.00 85.06 85 ASP A CA 1
ATOM 683 C C . ASP A 1 85 ? -2.288 -4.299 -17.918 1.00 85.06 85 ASP A C 1
ATOM 685 O O . ASP A 1 85 ? -1.814 -4.260 -16.776 1.00 85.06 85 ASP A O 1
ATOM 689 N N . ALA A 1 86 ? -1.520 -4.383 -19.007 1.00 90.00 86 ALA A N 1
ATOM 690 C CA . ALA A 1 86 ? -0.060 -4.430 -19.002 1.00 90.00 86 ALA A CA 1
ATOM 691 C C . ALA A 1 86 ? 0.590 -3.189 -19.636 1.00 90.00 86 ALA A C 1
ATOM 693 O O . ALA A 1 86 ? -0.059 -2.376 -20.293 1.00 90.00 86 ALA A O 1
ATOM 694 N N . PHE A 1 87 ? 1.893 -3.036 -19.418 1.00 91.50 87 PHE A N 1
ATOM 695 C CA . PHE A 1 87 ? 2.735 -2.017 -20.037 1.00 91.50 87 PHE A CA 1
ATOM 696 C C . PHE A 1 87 ? 4.095 -2.618 -20.410 1.00 91.50 87 PHE A C 1
ATOM 698 O O . PHE A 1 87 ? 4.530 -3.587 -19.785 1.00 91.50 87 PHE A O 1
ATOM 705 N N . LEU A 1 88 ? 4.750 -2.055 -21.429 1.00 94.12 88 LEU A N 1
ATOM 706 C CA . LEU A 1 88 ? 6.101 -2.451 -21.825 1.00 94.12 88 LEU A CA 1
ATOM 707 C C . LEU A 1 88 ? 7.109 -1.909 -20.802 1.00 94.12 88 LEU A C 1
ATOM 709 O O . LEU A 1 88 ? 7.184 -0.697 -20.592 1.00 94.12 88 LEU A O 1
ATOM 713 N N . PHE A 1 89 ? 7.843 -2.805 -20.150 1.00 95.31 89 PHE A N 1
ATOM 714 C CA . PHE A 1 89 ? 8.878 -2.482 -19.175 1.00 95.31 89 PHE A CA 1
ATOM 715 C C . PHE A 1 89 ? 10.235 -2.273 -19.855 1.00 95.31 89 PHE A C 1
ATOM 717 O O . PHE A 1 89 ? 10.420 -2.617 -21.022 1.00 95.31 89 PHE A O 1
ATOM 724 N N . THR A 1 90 ? 11.193 -1.701 -19.128 1.00 95.88 90 THR A N 1
ATOM 725 C CA . THR A 1 90 ? 12.498 -1.286 -19.671 1.00 95.88 90 THR A CA 1
ATOM 726 C C . THR A 1 90 ? 13.311 -2.446 -20.244 1.00 95.88 90 THR A C 1
ATOM 728 O O . THR A 1 90 ? 14.019 -2.267 -21.230 1.00 95.88 90 THR A O 1
ATOM 731 N N . ASN A 1 91 ? 13.152 -3.652 -19.696 1.00 94.88 91 ASN A N 1
ATOM 732 C CA . ASN A 1 91 ? 13.785 -4.870 -20.209 1.00 94.88 91 ASN A CA 1
ATOM 733 C C . ASN A 1 91 ? 13.087 -5.463 -21.458 1.00 94.88 91 ASN A C 1
ATOM 735 O O . ASN A 1 91 ? 13.496 -6.512 -21.948 1.00 94.88 91 ASN A O 1
ATOM 739 N N . GLY A 1 92 ? 12.033 -4.821 -21.974 1.00 95.25 92 GLY A N 1
ATOM 740 C CA . GLY A 1 92 ? 11.260 -5.281 -23.130 1.00 95.25 92 GLY A CA 1
ATOM 741 C C . GLY A 1 92 ? 10.129 -6.265 -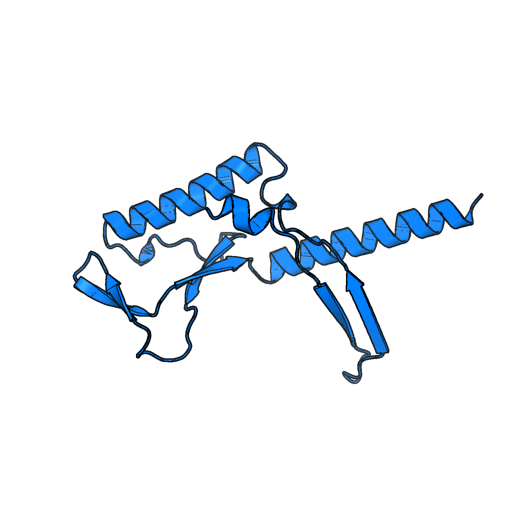22.806 1.00 95.25 92 GLY A C 1
ATOM 742 O O . GLY A 1 92 ? 9.397 -6.662 -23.714 1.00 95.25 92 GLY A O 1
ATOM 743 N N . GLU A 1 93 ? 9.939 -6.648 -21.542 1.00 93.62 93 GLU A N 1
ATOM 744 C CA . GLU A 1 93 ? 8.841 -7.522 -21.124 1.00 93.62 93 GLU A CA 1
ATOM 745 C C . GLU A 1 93 ? 7.545 -6.740 -20.869 1.00 93.62 93 GLU A C 1
ATOM 747 O O . GLU A 1 93 ? 7.556 -5.580 -20.458 1.00 93.62 93 GLU A O 1
ATOM 752 N N . TYR A 1 94 ? 6.393 -7.388 -21.064 1.00 92.25 94 TYR A N 1
ATOM 753 C CA . TYR A 1 94 ? 5.102 -6.818 -20.675 1.00 92.25 94 TYR A CA 1
ATOM 754 C C . TYR A 1 94 ? 4.780 -7.162 -19.224 1.00 92.25 94 TYR A C 1
ATOM 756 O O . TYR A 1 94 ? 4.607 -8.330 -18.873 1.00 92.25 94 TYR A O 1
ATOM 764 N N . LEU A 1 95 ? 4.623 -6.139 -18.386 1.00 91.00 95 LEU A N 1
ATOM 765 C CA . LEU A 1 95 ? 4.250 -6.298 -16.984 1.00 91.00 95 LEU A CA 1
ATOM 766 C C . LEU A 1 95 ? 2.834 -5.797 -16.736 1.00 91.00 95 LEU A C 1
ATOM 768 O O . LEU A 1 95 ? 2.461 -4.719 -17.187 1.00 91.00 95 LEU A O 1
ATOM 772 N N . THR A 1 96 ? 2.056 -6.528 -15.935 1.00 90.88 96 THR A N 1
ATOM 773 C CA . THR A 1 96 ? 0.785 -6.016 -15.401 1.00 90.88 96 THR A CA 1
ATOM 774 C C . THR A 1 96 ? 1.032 -4.738 -14.601 1.00 90.88 96 THR A C 1
ATOM 776 O O . THR A 1 96 ? 1.975 -4.682 -13.801 1.00 90.88 96 THR A O 1
ATOM 779 N N . LYS A 1 97 ? 0.164 -3.731 -14.767 1.00 90.75 97 LYS A N 1
ATOM 780 C CA . LYS A 1 97 ? 0.261 -2.456 -14.046 1.00 90.75 97 LYS A CA 1
ATOM 781 C C . LYS A 1 97 ? 0.381 -2.678 -12.541 1.00 90.75 97 LYS A C 1
ATOM 783 O O . LYS A 1 97 ? -0.360 -3.453 -11.921 1.00 90.75 97 LYS A O 1
ATOM 788 N N . ARG A 1 98 ? 1.333 -1.964 -11.949 1.00 90.56 98 ARG A N 1
ATOM 789 C CA . ARG A 1 98 ? 1.700 -2.069 -10.538 1.00 90.56 98 ARG A CA 1
ATOM 790 C C . ARG A 1 98 ? 1.263 -0.832 -9.755 1.00 90.56 98 ARG A C 1
ATOM 792 O O . ARG A 1 98 ? 0.963 0.213 -10.326 1.00 90.56 98 ARG A O 1
ATOM 799 N N . THR A 1 99 ? 1.202 -0.958 -8.437 1.00 91.81 99 THR A N 1
ATOM 800 C CA . THR A 1 99 ? 0.872 0.130 -7.516 1.00 91.81 99 THR A CA 1
ATOM 801 C C . THR A 1 99 ? 1.585 -0.064 -6.182 1.00 91.81 99 THR A C 1
ATOM 803 O O . THR A 1 99 ? 1.905 -1.197 -5.815 1.00 91.81 99 THR A O 1
ATOM 806 N N . PHE A 1 100 ? 1.814 1.031 -5.459 1.00 93.12 100 PHE A N 1
ATOM 807 C CA . PHE A 1 100 ? 2.256 0.972 -4.071 1.00 93.12 100 PHE A CA 1
ATOM 808 C C . PHE A 1 100 ? 1.096 0.505 -3.188 1.00 93.12 100 PHE A C 1
ATOM 810 O O . PHE A 1 100 ? -0.014 1.035 -3.273 1.00 93.12 100 PHE A O 1
ATOM 817 N N . ARG A 1 101 ? 1.348 -0.484 -2.335 1.00 92.50 101 ARG A N 1
ATOM 818 C CA . ARG A 1 101 ? 0.409 -0.977 -1.327 1.00 92.50 101 ARG A CA 1
ATOM 819 C C . ARG A 1 101 ? 1.044 -0.897 0.049 1.00 92.50 101 ARG A C 1
ATOM 821 O O . ARG A 1 101 ? 2.239 -1.133 0.193 1.00 92.50 101 ARG A O 1
ATOM 828 N N . ILE A 1 102 ? 0.219 -0.631 1.054 1.00 90.62 102 ILE A N 1
ATOM 829 C CA . ILE A 1 102 ? 0.609 -0.764 2.456 1.00 90.62 102 ILE A CA 1
ATOM 830 C C . ILE A 1 102 ? 0.306 -2.199 2.890 1.00 90.62 102 ILE A C 1
ATOM 832 O O . ILE A 1 102 ? -0.780 -2.728 2.641 1.00 90.62 102 ILE A O 1
ATOM 836 N N . SER A 1 103 ? 1.279 -2.851 3.513 1.00 90.19 103 SER A N 1
ATOM 837 C CA . SER A 1 103 ? 1.175 -4.224 3.996 1.00 90.19 103 SER A CA 1
ATOM 838 C C . SER A 1 103 ? 0.065 -4.350 5.046 1.00 90.19 103 SER A C 1
ATOM 840 O O . SER A 1 103 ? -0.015 -3.548 5.977 1.00 90.19 103 SER A O 1
ATOM 842 N N . LYS A 1 104 ? -0.772 -5.395 4.942 1.00 88.56 104 LYS A N 1
ATOM 843 C CA . LYS A 1 104 ? -1.930 -5.619 5.835 1.00 88.56 104 LYS A CA 1
ATOM 844 C C . LYS A 1 104 ? -1.558 -5.527 7.319 1.00 88.56 104 LYS A C 1
ATOM 846 O O . LYS A 1 104 ? -2.258 -4.869 8.079 1.00 88.56 104 LYS A O 1
ATOM 851 N N . GLY A 1 105 ? -0.451 -6.157 7.718 1.00 87.50 105 GLY A N 1
ATOM 852 C CA . GLY A 1 105 ? 0.013 -6.135 9.107 1.00 87.50 105 GLY A CA 1
ATOM 853 C C . GLY A 1 105 ? 0.371 -4.732 9.608 1.00 87.50 105 GLY A C 1
ATOM 854 O O . GLY A 1 105 ? 0.148 -4.431 10.774 1.00 87.50 105 GLY A O 1
ATOM 855 N N . HIS A 1 106 ? 0.863 -3.852 8.731 1.00 87.44 106 HIS A N 1
ATOM 856 C CA . HIS A 1 106 ? 1.129 -2.455 9.080 1.00 87.44 106 HIS A CA 1
ATOM 857 C C . HIS A 1 106 ? -0.168 -1.661 9.230 1.00 87.44 106 HIS A C 1
ATOM 859 O O . HIS A 1 106 ? -0.338 -0.985 10.239 1.00 87.44 106 HIS A O 1
ATOM 865 N N . VAL A 1 107 ? -1.116 -1.811 8.297 1.00 88.25 107 VAL A N 1
ATOM 866 C CA . VAL A 1 107 ? -2.447 -1.188 8.420 1.00 88.25 107 VAL A CA 1
ATOM 867 C C . VAL A 1 107 ? -3.109 -1.596 9.738 1.00 88.25 107 VAL A C 1
ATOM 869 O O . VAL A 1 107 ? -3.585 -0.738 10.473 1.00 88.25 107 VAL A O 1
ATOM 872 N N . GLN A 1 108 ? -3.076 -2.888 10.076 1.00 87.62 108 GLN A N 1
ATOM 873 C CA . GLN A 1 108 ? -3.651 -3.398 11.318 1.00 87.62 108 GLN A CA 1
ATOM 874 C C . GLN A 1 108 ? -3.014 -2.755 12.558 1.00 87.62 108 GLN A C 1
ATOM 876 O O . GLN A 1 108 ? -3.741 -2.261 13.414 1.00 87.62 108 GLN A O 1
ATOM 881 N N . LYS A 1 109 ? -1.678 -2.693 12.636 1.00 87.75 109 LYS A N 1
ATOM 882 C CA . LYS A 1 109 ? -0.974 -2.063 13.766 1.00 87.75 109 LYS A CA 1
ATOM 883 C C . LYS A 1 109 ? -1.351 -0.592 13.942 1.00 87.75 109 LYS A C 1
ATOM 885 O O . LYS A 1 109 ? -1.573 -0.160 15.071 1.00 87.75 109 LYS A O 1
ATOM 890 N N . ILE A 1 110 ? -1.436 0.166 12.846 1.00 87.56 110 ILE A N 1
ATOM 891 C CA . ILE A 1 110 ? -1.786 1.592 12.899 1.00 87.56 110 ILE A CA 1
ATOM 892 C C . ILE A 1 110 ? -3.224 1.759 13.408 1.00 87.56 110 ILE A C 1
ATOM 894 O O . ILE A 1 110 ? -3.467 2.552 14.316 1.00 87.56 110 ILE A O 1
ATOM 898 N N . ILE A 1 111 ? -4.168 0.976 12.878 1.00 86.44 111 ILE A N 1
ATOM 899 C CA . ILE A 1 111 ? -5.567 1.018 13.319 1.00 86.44 111 ILE A CA 1
ATOM 900 C C . ILE A 1 111 ? -5.698 0.608 14.793 1.00 86.44 111 ILE A C 1
ATOM 902 O O . ILE A 1 111 ? -6.391 1.276 15.554 1.00 86.44 111 ILE A O 1
ATOM 906 N N . GLU A 1 112 ? -5.011 -0.445 15.236 1.00 86.75 112 GLU A N 1
ATOM 907 C CA . GLU A 1 112 ? -5.019 -0.865 16.642 1.00 86.75 112 GLU A CA 1
ATOM 908 C C . GLU A 1 112 ? -4.456 0.213 17.580 1.00 86.75 112 GLU A C 1
ATOM 910 O O . GLU A 1 112 ? -5.008 0.435 18.659 1.00 86.75 112 GLU A O 1
ATOM 915 N N . ALA A 1 113 ? -3.375 0.892 17.184 1.00 84.75 113 ALA A N 1
ATOM 916 C CA . ALA A 1 113 ? -2.806 1.999 17.949 1.00 84.75 113 ALA A CA 1
ATOM 917 C C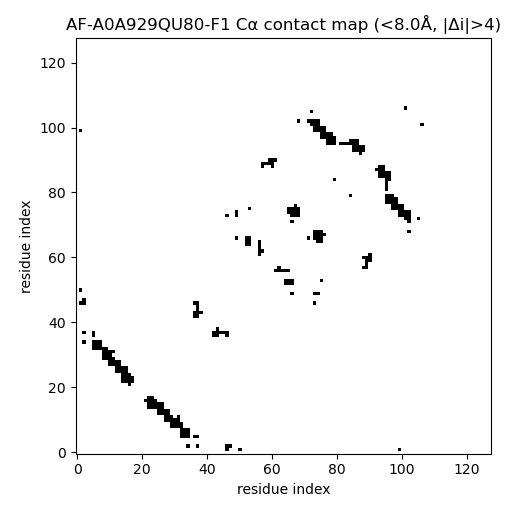 . ALA A 1 113 ? -3.786 3.177 18.047 1.00 84.75 113 ALA A C 1
ATOM 919 O O . ALA A 1 113 ? -4.006 3.704 19.138 1.00 84.75 113 ALA A O 1
ATOM 920 N N . TYR A 1 114 ? -4.434 3.528 16.932 1.00 81.75 114 TYR A N 1
ATOM 921 C CA . TYR A 1 114 ? -5.470 4.558 16.888 1.00 81.75 114 TYR A CA 1
ATOM 922 C C . TYR A 1 114 ? -6.626 4.236 17.848 1.00 81.75 114 TYR A C 1
ATOM 924 O O . TYR A 1 114 ? -6.994 5.058 18.687 1.00 81.75 114 TYR A O 1
ATOM 932 N N . LEU A 1 115 ? -7.152 3.007 17.791 1.00 81.88 115 LEU A N 1
ATOM 933 C CA . LEU A 1 115 ? -8.248 2.567 18.657 1.00 81.88 115 LEU A CA 1
ATOM 934 C C . LEU A 1 115 ? -7.866 2.582 20.144 1.00 81.88 115 LEU A C 1
ATOM 936 O O . LEU A 1 115 ? -8.680 2.976 20.977 1.00 81.88 115 LEU A O 1
ATOM 940 N N . LYS A 1 116 ? -6.635 2.186 20.493 1.00 83.31 116 LYS A N 1
ATOM 941 C CA . LYS A 1 116 ? -6.146 2.229 21.883 1.00 83.31 116 LYS A CA 1
ATOM 942 C C . LYS A 1 116 ? -6.070 3.653 22.429 1.00 83.31 116 LYS A C 1
ATOM 944 O O . LYS A 1 116 ? -6.406 3.867 23.592 1.00 83.31 116 LYS A O 1
ATOM 949 N N . ASN A 1 117 ? -5.633 4.612 21.617 1.00 77.12 117 ASN A N 1
ATOM 950 C CA . ASN A 1 117 ? -5.530 6.008 22.040 1.00 77.12 117 ASN A CA 1
ATOM 951 C C . ASN A 1 117 ? -6.913 6.645 22.226 1.00 77.12 117 ASN A C 1
ATOM 953 O O . ASN A 1 117 ? -7.142 7.297 23.242 1.00 77.12 117 ASN A O 1
ATOM 957 N N . ALA A 1 118 ? -7.861 6.360 21.328 1.00 70.94 118 ALA A N 1
ATOM 958 C CA . ALA A 1 118 ? -9.239 6.840 21.450 1.00 70.94 118 ALA A CA 1
ATOM 959 C C . ALA A 1 118 ? -9.929 6.360 22.746 1.00 70.94 118 ALA A C 1
ATOM 961 O O . ALA A 1 118 ? -10.667 7.115 23.378 1.00 70.94 118 ALA A O 1
ATOM 962 N N . ILE A 1 119 ? -9.660 5.122 23.184 1.00 65.31 119 ILE A N 1
ATOM 963 C CA . ILE A 1 119 ? -10.203 4.586 24.445 1.00 65.31 119 ILE A CA 1
ATOM 964 C C . ILE A 1 119 ? -9.650 5.357 25.652 1.00 65.31 119 ILE A C 1
ATOM 966 O O . ILE A 1 119 ? -10.426 5.803 26.495 1.00 65.31 119 ILE A O 1
ATOM 970 N N . LYS A 1 120 ? -8.332 5.594 25.700 1.00 62.75 120 LYS A N 1
ATOM 971 C CA . LYS A 1 120 ? -7.689 6.326 26.805 1.00 62.75 120 LYS A CA 1
ATOM 972 C C . LYS A 1 120 ? -8.219 7.752 26.967 1.00 62.75 120 LYS A C 1
ATOM 974 O O . LYS A 1 120 ? -8.446 8.188 28.090 1.00 62.75 120 LYS A O 1
ATOM 979 N N . GLU A 1 121 ? -8.440 8.466 25.864 1.00 60.84 121 GLU A N 1
ATOM 980 C CA . GLU A 1 121 ? -8.991 9.831 25.890 1.00 60.84 121 GLU A CA 1
ATOM 981 C C . GLU A 1 121 ? -10.445 9.884 26.382 1.00 60.84 121 GLU A C 1
ATOM 983 O O . GLU A 1 121 ? -10.888 10.894 26.934 1.00 60.84 121 GLU A O 1
ATOM 988 N N . THR A 1 122 ? -11.196 8.799 26.183 1.00 60.53 122 THR A N 1
ATOM 989 C CA . THR A 1 122 ? -12.587 8.689 26.632 1.00 60.53 122 THR A CA 1
ATOM 990 C C . THR A 1 122 ? -12.647 8.403 28.134 1.00 60.53 122 THR A C 1
ATOM 992 O O . THR A 1 122 ? -13.429 9.029 28.846 1.00 60.53 122 T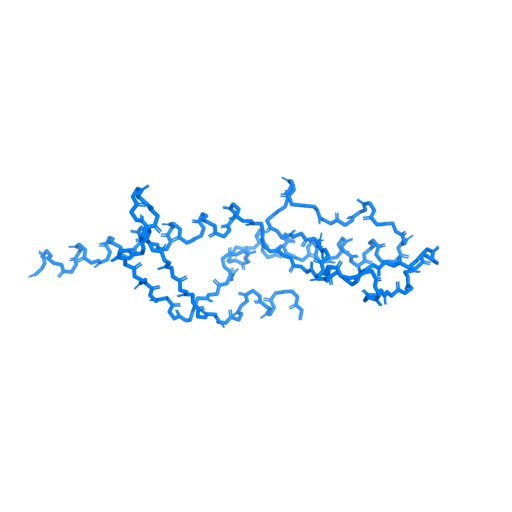HR A O 1
ATOM 995 N N . GLU A 1 123 ? -11.767 7.531 28.635 1.00 60.44 123 GLU A N 1
ATOM 996 C CA . GLU A 1 123 ? -11.638 7.229 30.067 1.00 60.44 123 GLU A CA 1
ATOM 997 C C . GLU A 1 123 ? -11.184 8.459 30.871 1.00 60.44 123 GLU A C 1
ATOM 999 O O . GLU A 1 123 ? -11.779 8.762 31.905 1.00 60.44 123 GLU A O 1
ATOM 1004 N N . SER A 1 124 ? -10.215 9.235 30.366 1.00 56.75 124 SER A N 1
ATOM 1005 C CA . SER A 1 124 ? -9.745 10.456 31.039 1.00 56.75 124 SER A CA 1
ATOM 1006 C C . SER A 1 124 ? -10.802 11.561 31.129 1.00 56.75 124 SER A C 1
ATOM 1008 O O . SER A 1 124 ? -10.784 12.330 32.077 1.00 56.75 124 SER A O 1
ATOM 1010 N N . LYS A 1 125 ? -11.735 11.641 30.169 1.00 55.94 125 LYS A N 1
ATOM 1011 C CA . LYS A 1 125 ? -12.833 12.629 30.174 1.00 55.94 125 LYS A CA 1
ATOM 1012 C C . LYS A 1 125 ? -14.020 12.231 31.054 1.00 55.94 125 LYS A C 1
ATOM 1014 O O . LYS A 1 125 ? -14.880 13.063 31.305 1.00 55.94 125 LYS A O 1
ATOM 1019 N N . SER A 1 126 ? -14.098 10.967 31.474 1.00 55.88 126 SER A N 1
ATOM 1020 C CA . SER A 1 126 ? -15.158 10.453 32.357 1.00 55.88 126 SER A CA 1
ATOM 1021 C C . SER A 1 126 ? -14.798 10.486 33.847 1.00 55.88 126 SER A C 1
ATOM 1023 O O . SER A 1 126 ? -15.624 10.121 34.681 1.00 55.88 126 SER A O 1
ATOM 1025 N N . ALA A 1 127 ? -13.563 10.882 34.170 1.00 55.00 127 ALA A N 1
ATOM 1026 C CA . ALA A 1 127 ? -13.023 10.936 35.527 1.00 55.00 127 ALA A CA 1
ATOM 1027 C C . ALA A 1 127 ? -12.990 12.359 36.133 1.00 55.00 127 ALA A C 1
ATOM 1029 O O . ALA A 1 127 ? -12.589 12.491 37.290 1.00 55.00 127 ALA A O 1
ATOM 1030 N N . ASP A 1 128 ? -13.427 13.372 35.375 1.00 44.47 128 ASP A N 1
ATOM 1031 C CA . ASP A 1 128 ? -13.630 14.772 35.791 1.00 44.47 128 ASP A CA 1
ATOM 1032 C C . ASP A 1 128 ? -15.133 15.093 35.894 1.00 44.47 128 ASP A C 1
ATOM 1034 O O . ASP A 1 128 ? -15.519 15.865 36.804 1.00 44.47 128 ASP A O 1
#

Sequence (128 aa):
TLKKMLEKDYNIYLFILNKDGDVVEIRFIPEFNFKILGESKEDDSQVEELYNKTVDAFIEGEVSMFPTSTDNAIHISTKAMAKDDAFLFTNGEYLTKRTFRISKGHVQKIIEAYLKNAIKETESKSAD

InterPro domains:
  IPR011335 Restriction endonuclease type II-like [SSF52980] (12-115)
  IPR037057 DNA mismatch repair MutH/Type II restriction endonuclease superfamily [G3DSA:3.40.600.10] (1-119)

Nearest PDB structures (foldseek):
  7r81-assembly1_W2  TM=4.450E-01  e=8.869E-01  Neurospora crassa
  8gxs-assembly1_EA  TM=2.870E-01  e=9.450E-01  Homo sapiens
  5opt-assembly1_g  TM=4.014E-01  e=3.816E+00  Trypanosoma cruzi strain CL Brener
  5t2a-assembly1_AR  TM=3.220E-01  e=2.961E+00  Leishmania donovani

Radius of gyration: 18.79 Å; Cα contacts (8 Å, |Δi|>4): 159; chains: 1; bounding box: 40×31×59 Å

Foldseek 3Di:
DQLVQQQFWDWDWDFDADPVRDGPDIDIDGRDGNCVCVPDVVSVVVSVVLVVQCVVCQVVVPPVSWADLVVDQKTKDAPDPDLVQWDQTPVRDTDHDIDIDGRPVNVVVVVVVVVVVVVVVVVVVVVD